Protein AF-A0A1Q7RGV2-F1 (afdb_monomer)

pLDDT: mean 79.58, std 16.55, range [32.16, 95.56]

Secondary structure (DSSP, 8-state):
-------------------PPPP--TTPPPP---TTSPPPSS----S--PPP--TT-S-HHHHHHHHHHHHHHHHHT-TTPPPP-HHHHHHHHHHHHSSS----------

Structure (mmCIF, N/CA/C/O backbone):
data_AF-A0A1Q7RGV2-F1
#
_entry.id   AF-A0A1Q7RGV2-F1
#
loop_
_atom_site.group_PDB
_atom_site.id
_atom_site.type_symbol
_atom_site.label_atom_id
_atom_site.label_alt_id
_atom_site.label_comp_id
_atom_site.label_asym_id
_atom_site.label_entity_id
_atom_site.label_seq_id
_atom_site.pdbx_PDB_ins_code
_atom_site.Cartn_x
_atom_site.Cartn_y
_atom_site.Cartn_z
_atom_site.occupancy
_atom_site.B_iso_or_equiv
_atom_site.auth_seq_id
_atom_site.auth_comp_id
_atom_site.auth_asym_id
_atom_site.auth_atom_id
_atom_site.pdbx_PDB_model_num
ATOM 1 N N . MET A 1 1 ? -45.703 21.203 -21.761 1.00 42.91 1 MET A N 1
ATOM 2 C CA . MET A 1 1 ? -44.512 20.915 -22.588 1.00 42.91 1 MET A CA 1
ATOM 3 C C . MET A 1 1 ? -43.306 20.958 -21.660 1.00 42.91 1 MET A C 1
ATOM 5 O O . MET A 1 1 ? -42.906 22.043 -21.269 1.00 42.91 1 MET A O 1
ATOM 9 N N . ALA A 1 2 ? -42.842 19.806 -21.168 1.00 50.53 2 ALA A N 1
ATOM 10 C CA . ALA A 1 2 ? -41.717 19.733 -20.231 1.00 50.53 2 ALA A CA 1
ATOM 11 C C . ALA A 1 2 ? -40.432 19.410 -21.012 1.00 50.53 2 ALA A C 1
ATOM 13 O O . ALA A 1 2 ? -40.465 18.490 -21.834 1.00 50.53 2 ALA A O 1
ATOM 14 N N . PRO A 1 3 ? -39.322 20.140 -20.810 1.00 53.91 3 PRO A N 1
ATOM 15 C CA . PRO A 1 3 ? -38.075 19.834 -21.491 1.00 53.91 3 PRO A CA 1
ATOM 16 C C . PRO A 1 3 ? -37.456 18.564 -20.895 1.00 53.91 3 PRO A C 1
ATOM 18 O O . PRO A 1 3 ? -37.199 18.474 -19.698 1.00 53.91 3 PRO A O 1
ATOM 21 N N . THR A 1 4 ? -37.216 17.564 -21.740 1.00 55.94 4 THR A N 1
ATOM 22 C CA . THR A 1 4 ? -36.444 16.365 -21.398 1.00 55.94 4 THR A CA 1
ATOM 23 C C . THR A 1 4 ? -34.971 16.727 -21.236 1.00 55.94 4 THR A C 1
ATOM 25 O O . THR A 1 4 ? -34.273 16.978 -22.221 1.00 55.94 4 THR A O 1
ATOM 28 N N . THR A 1 5 ? -34.482 16.742 -19.998 1.00 57.09 5 THR A N 1
ATOM 29 C CA . THR A 1 5 ? -33.064 16.947 -19.684 1.00 57.09 5 THR A CA 1
ATOM 30 C C . THR A 1 5 ? -32.267 15.707 -20.090 1.00 57.09 5 THR A C 1
ATOM 32 O O . THR A 1 5 ? -32.39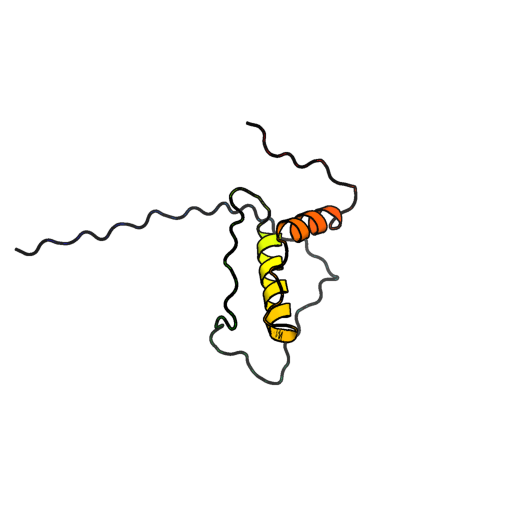0 14.636 -19.499 1.00 57.09 5 THR A O 1
ATOM 35 N N . ARG A 1 6 ? -31.455 15.831 -21.142 1.00 59.34 6 ARG A N 1
ATOM 36 C CA . ARG A 1 6 ? -30.577 14.765 -21.633 1.00 59.34 6 ARG A CA 1
ATOM 37 C C . ARG A 1 6 ? -29.380 14.629 -20.687 1.00 59.34 6 ARG A C 1
ATOM 39 O O . ARG A 1 6 ? -28.514 15.497 -20.666 1.00 59.34 6 ARG A O 1
ATOM 46 N N . SER A 1 7 ? -29.349 13.543 -19.914 1.00 57.09 7 SER A N 1
ATOM 47 C CA . SER A 1 7 ? -28.249 13.231 -18.991 1.00 57.09 7 SER A CA 1
ATOM 48 C C . SER A 1 7 ? -26.907 13.165 -19.742 1.00 57.09 7 SER A C 1
ATOM 50 O O . SER A 1 7 ? -26.851 12.535 -20.809 1.00 57.09 7 SER A O 1
ATOM 52 N N . PRO A 1 8 ? -25.828 13.798 -19.245 1.00 62.09 8 PRO A N 1
ATOM 53 C CA . PRO A 1 8 ? -24.530 13.731 -19.898 1.00 62.09 8 PRO A CA 1
ATOM 54 C C . PRO A 1 8 ? -24.012 12.291 -19.828 1.00 62.09 8 PRO A C 1
ATOM 56 O O . PRO A 1 8 ? -23.889 11.700 -18.757 1.00 62.09 8 PRO A O 1
ATOM 59 N N . ARG A 1 9 ? -23.717 11.703 -20.992 1.00 62.16 9 ARG A N 1
ATOM 60 C CA . ARG A 1 9 ? -22.983 10.437 -21.065 1.00 62.16 9 ARG A CA 1
ATOM 61 C C . ARG A 1 9 ? -21.585 10.691 -20.509 1.00 62.16 9 ARG A C 1
ATOM 63 O O . ARG A 1 9 ? -20.797 11.369 -21.161 1.00 62.16 9 ARG A O 1
ATOM 70 N N . LEU A 1 10 ? -21.299 10.159 -19.323 1.00 66.62 10 LEU A N 1
ATOM 71 C CA . LEU A 1 10 ? -19.946 10.120 -18.774 1.00 66.62 10 LEU A CA 1
ATOM 72 C C . LEU A 1 10 ? -19.029 9.450 -19.806 1.00 66.62 10 LEU A C 1
ATOM 74 O O . LEU A 1 10 ? -19.318 8.352 -20.290 1.00 66.62 10 LEU A O 1
ATOM 78 N N . SER A 1 11 ? -17.964 10.149 -20.191 1.00 67.94 11 SER A N 1
ATOM 79 C CA . SER A 1 11 ? -16.937 9.634 -21.093 1.00 67.94 11 SER A CA 1
ATOM 80 C C . SER A 1 11 ? -16.372 8.332 -20.532 1.00 67.94 11 SER A C 1
ATOM 82 O O . SER A 1 11 ? -16.036 8.267 -19.349 1.00 67.94 11 SER A O 1
ATOM 84 N N . LYS A 1 12 ? -16.270 7.295 -21.370 1.00 70.38 12 LYS A N 1
ATOM 85 C CA . LYS A 1 12 ? -15.663 6.016 -20.983 1.00 70.38 12 LYS A CA 1
ATOM 86 C C . LYS A 1 12 ? -14.220 6.263 -20.535 1.00 70.38 12 LYS A C 1
ATOM 88 O O . LYS A 1 12 ? -13.396 6.690 -21.334 1.00 70.38 12 LYS A O 1
ATOM 93 N N . PHE A 1 13 ? -13.948 6.008 -19.261 1.00 72.56 13 PHE A N 1
ATOM 94 C CA . PHE A 1 13 ? -12.598 5.967 -18.714 1.00 72.56 13 PHE A CA 1
ATOM 95 C C . PHE A 1 13 ? -11.866 4.756 -19.308 1.00 72.56 13 PHE A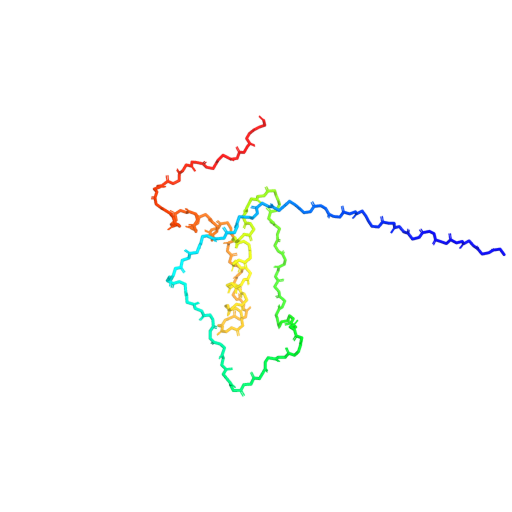 C 1
ATOM 97 O O . PHE A 1 13 ? -12.353 3.633 -19.172 1.00 72.56 13 PHE A O 1
ATOM 104 N N . ASP A 1 14 ? -10.739 4.990 -19.983 1.00 74.19 14 ASP A N 1
ATOM 105 C CA . ASP A 1 14 ? -9.897 3.945 -20.577 1.00 74.19 14 ASP A CA 1
ATOM 106 C C . ASP A 1 14 ? -8.585 3.817 -19.780 1.00 74.19 14 ASP A C 1
ATOM 108 O O . ASP A 1 14 ? -7.630 4.561 -20.022 1.00 74.19 14 ASP A O 1
ATOM 112 N N . PRO A 1 15 ? -8.538 2.960 -18.743 1.00 68.56 15 PRO A N 1
ATOM 113 C CA . PRO A 1 15 ? -7.352 2.824 -17.911 1.00 68.56 15 PRO A CA 1
ATOM 114 C C . PRO A 1 15 ? -6.232 2.102 -18.661 1.00 68.56 15 PRO A C 1
ATOM 116 O O . PRO A 1 15 ? -6.422 1.000 -19.176 1.00 68.56 15 PRO A O 1
ATOM 119 N N . LYS A 1 16 ? -5.019 2.662 -18.620 1.00 69.12 16 LYS A N 1
ATOM 120 C CA . LYS A 1 16 ? -3.804 1.984 -19.087 1.00 69.12 16 LYS A CA 1
ATOM 121 C C . LYS A 1 16 ? -3.516 0.764 -18.199 1.00 69.12 16 LYS A C 1
ATOM 123 O O . LYS A 1 16 ? -3.024 0.901 -17.082 1.00 69.12 16 LYS A O 1
ATOM 128 N N . ARG A 1 17 ? -3.814 -0.440 -18.694 1.00 68.06 17 ARG A N 1
ATOM 129 C CA . ARG A 1 17 ? -3.570 -1.715 -17.996 1.00 68.06 17 ARG A CA 1
ATOM 130 C C . ARG A 1 17 ? -2.178 -2.243 -18.330 1.00 68.06 17 ARG A C 1
ATOM 132 O O . ARG A 1 17 ? -2.032 -3.090 -19.199 1.00 68.06 17 ARG A O 1
ATOM 139 N N . ASN A 1 18 ? -1.161 -1.711 -17.658 1.00 70.00 18 ASN A N 1
ATOM 140 C CA . ASN A 1 18 ? 0.238 -2.107 -17.862 1.00 70.00 18 ASN A CA 1
ATOM 141 C C . ASN A 1 18 ? 0.744 -3.085 -16.784 1.00 70.00 18 ASN A C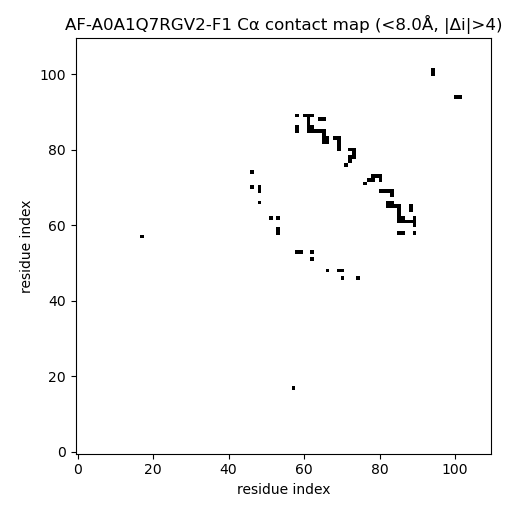 1
ATOM 143 O O . ASN A 1 18 ? 1.887 -2.988 -16.352 1.00 70.00 18 ASN A O 1
ATOM 147 N N . ILE A 1 19 ? -0.133 -3.962 -16.285 1.00 73.56 19 ILE A N 1
ATOM 148 C CA . ILE A 1 19 ? 0.193 -4.913 -15.214 1.00 73.56 19 ILE A CA 1
ATOM 149 C C . ILE A 1 19 ? 0.341 -6.299 -15.833 1.00 73.56 19 ILE A C 1
ATOM 151 O O . ILE A 1 19 ? -0.558 -6.763 -16.536 1.00 73.56 19 ILE A O 1
ATOM 155 N N . VAL A 1 20 ? 1.475 -6.939 -15.561 1.00 79.81 20 VAL A N 1
ATOM 156 C CA . VAL A 1 20 ? 1.768 -8.320 -15.948 1.00 79.81 20 VAL A CA 1
ATOM 157 C C . VAL A 1 20 ? 1.449 -9.223 -14.750 1.00 79.81 20 VAL A C 1
ATOM 159 O O . VAL A 1 20 ? 1.782 -8.838 -13.632 1.00 79.81 20 VAL A O 1
ATOM 162 N N . PRO A 1 21 ? 0.773 -10.371 -14.937 1.00 82.31 21 PRO A N 1
ATOM 163 C CA . PRO A 1 21 ? 0.576 -11.339 -13.861 1.00 82.31 21 PRO A CA 1
ATOM 164 C C . PRO A 1 21 ? 1.907 -11.895 -13.347 1.00 82.31 21 PRO A C 1
ATOM 166 O O . PRO A 1 21 ? 2.796 -12.184 -14.150 1.00 82.31 21 PRO A O 1
ATOM 169 N N . ASP A 1 22 ? 2.007 -12.099 -12.036 1.00 83.25 22 ASP A N 1
ATOM 170 C CA . ASP A 1 22 ? 3.211 -12.656 -11.422 1.00 83.25 22 ASP A CA 1
ATOM 171 C C . ASP A 1 22 ? 3.441 -14.121 -11.856 1.00 83.25 22 ASP A C 1
ATOM 173 O O . ASP A 1 22 ? 2.473 -14.876 -12.043 1.00 83.25 22 ASP A O 1
ATOM 177 N N . PRO A 1 23 ? 4.705 -14.558 -12.021 1.00 86.06 23 PRO A N 1
ATOM 178 C CA . PRO A 1 23 ? 5.035 -15.966 -12.210 1.00 86.06 23 PRO A CA 1
ATOM 179 C C . PRO A 1 23 ? 4.598 -16.806 -11.006 1.00 86.06 23 PRO A C 1
ATOM 181 O O . PRO A 1 23 ? 4.630 -16.352 -9.867 1.00 86.06 23 PRO A O 1
ATOM 184 N N . LEU A 1 24 ? 4.236 -18.068 -11.243 1.00 89.06 24 LEU A N 1
ATOM 185 C CA . LEU A 1 24 ? 3.919 -18.993 -10.155 1.00 89.06 24 LEU A CA 1
ATOM 186 C C . LEU A 1 24 ? 5.181 -19.302 -9.328 1.00 89.06 24 LEU A C 1
ATOM 188 O O . LEU A 1 24 ? 6.088 -19.964 -9.836 1.00 89.06 24 LEU A O 1
ATOM 192 N N . ASP A 1 25 ? 5.209 -18.908 -8.052 1.00 86.62 25 ASP A N 1
ATOM 193 C CA . ASP A 1 25 ? 6.241 -19.311 -7.089 1.00 86.62 25 ASP A CA 1
ATOM 194 C C . ASP A 1 25 ? 5.667 -20.298 -6.058 1.00 86.62 25 ASP A C 1
ATOM 196 O O . ASP A 1 25 ? 4.765 -19.992 -5.282 1.00 86.62 25 ASP A O 1
ATOM 200 N N . LEU A 1 26 ? 6.216 -21.516 -6.009 1.00 90.75 26 LEU A N 1
ATOM 201 C CA . LEU A 1 26 ? 5.795 -22.549 -5.051 1.00 90.75 26 LEU A CA 1
ATOM 202 C C . LEU A 1 26 ? 6.141 -22.204 -3.593 1.00 90.75 26 LEU A C 1
ATOM 204 O O . LEU A 1 26 ? 5.674 -22.878 -2.673 1.00 90.75 26 LEU A O 1
ATOM 208 N N . ARG A 1 27 ? 6.986 -21.194 -3.369 1.00 90.19 27 ARG A N 1
ATOM 209 C CA . ARG A 1 27 ? 7.372 -20.707 -2.039 1.00 90.19 27 ARG A CA 1
ATOM 210 C C . ARG A 1 27 ? 6.383 -19.684 -1.485 1.00 90.19 27 ARG A C 1
ATOM 212 O O . ARG A 1 27 ? 6.497 -19.334 -0.304 1.00 90.19 27 ARG A O 1
ATOM 219 N N . ASP A 1 28 ? 5.432 -19.219 -2.296 1.00 90.06 28 ASP A N 1
ATOM 220 C CA . ASP A 1 28 ? 4.409 -18.283 -1.853 1.00 90.06 28 ASP A CA 1
ATOM 221 C C . ASP A 1 28 ? 3.593 -18.876 -0.709 1.00 90.06 28 ASP A C 1
ATOM 223 O O . ASP A 1 28 ? 3.100 -20.006 -0.748 1.00 90.06 28 ASP A O 1
ATOM 227 N N . ARG A 1 29 ? 3.460 -18.092 0.362 1.00 93.56 29 ARG A N 1
ATOM 228 C CA . ARG A 1 29 ? 2.717 -18.516 1.546 1.00 93.56 29 ARG A CA 1
ATOM 229 C C . ARG A 1 29 ? 1.229 -18.260 1.317 1.00 93.56 29 ARG A C 1
ATOM 231 O O . ARG A 1 29 ? 0.848 -17.096 1.177 1.00 93.56 29 ARG A O 1
ATOM 238 N N . PRO A 1 30 ? 0.366 -19.290 1.356 1.00 93.56 30 PRO A N 1
ATOM 239 C CA . PRO A 1 30 ? -1.067 -19.066 1.271 1.00 93.56 30 PRO A CA 1
ATOM 240 C C . PRO A 1 30 ? -1.547 -18.284 2.498 1.00 93.56 30 PRO A C 1
ATOM 242 O O . PRO A 1 30 ? -1.194 -18.591 3.643 1.00 93.56 30 PRO A O 1
ATOM 245 N N . TYR A 1 31 ? -2.381 -17.271 2.269 1.00 90.75 31 TYR A N 1
ATOM 246 C CA . TYR A 1 31 ? -3.028 -16.547 3.356 1.00 90.75 31 TYR A CA 1
ATOM 247 C C . TYR A 1 31 ? -3.942 -17.495 4.148 1.00 90.75 31 TYR A C 1
ATOM 249 O O . TYR A 1 31 ? -4.874 -18.076 3.595 1.00 90.75 31 TYR A O 1
ATOM 257 N N . THR A 1 32 ? -3.681 -17.640 5.450 1.00 91.25 32 THR A N 1
ATOM 258 C CA . THR A 1 32 ? -4.471 -18.486 6.356 1.00 91.25 32 THR A CA 1
ATOM 259 C C . THR A 1 32 ? -5.286 -17.598 7.301 1.00 91.25 32 THR A C 1
ATOM 261 O O . THR A 1 32 ? -4.720 -17.047 8.250 1.00 91.25 32 THR A O 1
ATOM 264 N N . PRO A 1 33 ? -6.595 -17.403 7.056 1.00 85.94 33 PRO A N 1
ATOM 265 C CA . PRO A 1 33 ? -7.424 -16.562 7.910 1.00 85.94 33 PRO A CA 1
ATOM 266 C C . PRO A 1 33 ? -7.672 -17.211 9.284 1.00 85.94 33 PRO A C 1
ATOM 268 O O . PRO A 1 33 ? -7.732 -18.439 9.392 1.00 85.94 33 PRO A O 1
ATOM 271 N N . PRO A 1 34 ? -7.870 -16.413 10.348 1.00 86.75 34 PRO A N 1
ATOM 272 C CA . PRO A 1 34 ? -8.241 -16.943 11.656 1.00 86.75 34 PRO A CA 1
ATOM 273 C C . PRO A 1 34 ? -9.647 -17.568 11.616 1.00 86.75 34 PRO A C 1
ATOM 275 O O . PRO A 1 34 ? -10.600 -16.942 11.161 1.00 86.75 34 PRO A O 1
ATOM 278 N N . VAL A 1 35 ? -9.798 -18.783 12.156 1.00 85.62 35 VAL A N 1
ATOM 279 C CA . VAL A 1 35 ? -11.051 -19.576 12.091 1.00 85.62 35 VAL A CA 1
ATOM 280 C C . VAL A 1 35 ? -12.149 -19.060 13.044 1.00 85.62 35 VAL A C 1
ATOM 282 O O . VAL A 1 35 ? -13.302 -19.467 12.960 1.00 85.62 35 VAL A O 1
ATOM 285 N N . GLY A 1 36 ? -11.827 -18.146 13.963 1.00 85.50 36 GLY A N 1
ATOM 286 C CA . GLY A 1 36 ? -12.713 -17.799 15.082 1.00 85.50 36 GLY A CA 1
ATOM 287 C C . GLY A 1 36 ? -13.912 -16.897 14.760 1.00 85.50 36 GLY A C 1
ATOM 288 O O . GLY A 1 36 ? -14.883 -16.899 15.515 1.00 85.50 36 GLY A O 1
ATOM 289 N N . ARG A 1 37 ? -13.871 -16.092 13.690 1.00 83.00 37 ARG A N 1
ATOM 290 C CA . ARG A 1 37 ? -14.964 -15.165 13.350 1.00 83.00 37 ARG A CA 1
ATOM 291 C C . ARG A 1 37 ? -15.027 -14.931 11.838 1.00 83.00 37 ARG A C 1
ATOM 293 O O . ARG A 1 37 ? -13.996 -14.583 11.263 1.00 83.00 37 ARG A O 1
ATOM 300 N N . PRO A 1 38 ? -16.208 -15.050 11.202 1.00 82.50 38 PRO A N 1
ATOM 301 C CA . PRO A 1 38 ? -16.349 -14.694 9.797 1.00 82.50 38 PRO A CA 1
ATOM 302 C C . PRO A 1 38 ? -16.088 -13.190 9.593 1.00 82.50 38 PRO A C 1
ATOM 304 O O . PRO A 1 38 ? -16.442 -12.382 10.461 1.00 82.50 38 PRO A O 1
ATOM 307 N N . PRO A 1 39 ? -15.471 -12.785 8.469 1.00 80.88 39 PRO A N 1
ATOM 308 C CA . PRO A 1 39 ? -15.301 -11.374 8.154 1.00 80.88 39 PRO A CA 1
ATOM 309 C C . PRO A 1 39 ? -16.662 -10.683 7.986 1.00 80.88 39 PRO A C 1
ATOM 311 O O . PRO A 1 39 ? -17.673 -11.317 7.683 1.00 80.88 39 PRO A O 1
ATOM 314 N N . SER A 1 40 ? -16.678 -9.363 8.179 1.00 83.62 40 SER A N 1
ATOM 315 C CA . SER A 1 40 ? -17.849 -8.530 7.879 1.00 83.62 40 SER A CA 1
ATOM 316 C C . SER A 1 40 ? -18.307 -8.748 6.427 1.00 83.62 40 SER A C 1
ATOM 318 O O . SER A 1 40 ? -17.450 -8.855 5.547 1.00 83.62 40 SER A O 1
ATOM 320 N N . PRO A 1 41 ? -19.625 -8.751 6.145 1.00 85.25 41 PRO A N 1
ATOM 321 C CA . PRO A 1 41 ? -20.148 -8.912 4.785 1.00 85.25 41 PRO A CA 1
ATOM 322 C C . PRO A 1 41 ? -19.744 -7.768 3.845 1.00 85.25 41 PRO A C 1
ATOM 324 O O . PRO A 1 41 ? -19.780 -7.928 2.629 1.00 85.25 41 PRO A O 1
ATOM 327 N N . ALA A 1 42 ? -19.353 -6.618 4.399 1.00 87.38 42 ALA A N 1
ATOM 328 C CA . ALA A 1 42 ? -18.832 -5.488 3.647 1.00 87.38 42 ALA A CA 1
ATOM 329 C C . ALA A 1 42 ? -17.462 -5.065 4.183 1.00 87.38 42 ALA A C 1
ATOM 331 O O . ALA A 1 42 ? -17.249 -4.967 5.399 1.00 87.38 42 ALA A O 1
ATOM 332 N N . MET A 1 43 ? -16.548 -4.770 3.259 1.00 81.25 43 MET A N 1
ATOM 333 C CA . MET A 1 43 ? -15.267 -4.151 3.569 1.00 81.25 43 MET A CA 1
ATOM 334 C C . MET A 1 43 ? -15.461 -2.636 3.638 1.00 81.25 43 MET A C 1
ATOM 336 O O . MET A 1 43 ? -15.676 -1.982 2.621 1.00 81.25 43 MET A O 1
ATOM 340 N N . ALA A 1 44 ? -15.411 -2.082 4.846 1.00 81.56 44 ALA A N 1
ATOM 341 C CA . ALA A 1 44 ? -15.444 -0.640 5.057 1.00 81.56 44 ALA A CA 1
ATOM 342 C C . ALA A 1 44 ? -14.019 -0.084 5.158 1.00 81.56 44 ALA A C 1
ATOM 344 O O . ALA A 1 44 ? -13.133 -0.728 5.728 1.00 81.56 44 ALA A O 1
ATOM 345 N N . GLN A 1 45 ? -13.807 1.128 4.642 1.00 78.62 45 GLN A N 1
ATOM 346 C CA . GLN A 1 45 ? -12.584 1.879 4.916 1.00 78.62 45 GLN A CA 1
ATOM 347 C C . GLN A 1 45 ? -12.526 2.188 6.414 1.00 78.62 45 GLN A C 1
ATOM 349 O O . GLN A 1 45 ? -13.419 2.826 6.961 1.00 78.62 45 GLN A O 1
ATOM 354 N N . GLN A 1 46 ? -11.488 1.691 7.083 1.00 84.38 46 GLN A N 1
ATOM 355 C CA . GLN A 1 46 ? -11.337 1.847 8.533 1.00 84.38 46 GLN A CA 1
ATOM 356 C C . GLN A 1 46 ? -10.6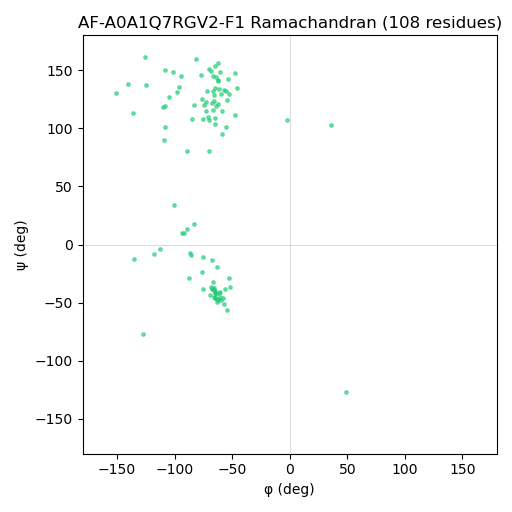15 3.140 8.908 1.00 84.38 46 GLN A C 1
ATOM 358 O O . GLN A 1 46 ? -10.831 3.669 9.992 1.00 84.38 46 GLN A O 1
ATOM 363 N N . ILE A 1 47 ? -9.734 3.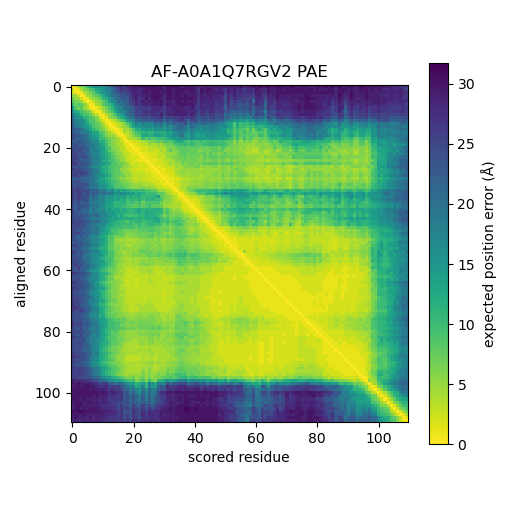618 8.027 1.00 89.56 47 ILE A N 1
ATOM 364 C CA . ILE A 1 47 ? -8.904 4.804 8.229 1.00 89.56 47 ILE A CA 1
ATOM 365 C C . ILE A 1 47 ? -8.846 5.557 6.904 1.00 89.56 47 ILE A C 1
ATOM 367 O O . ILE A 1 47 ? -8.673 4.942 5.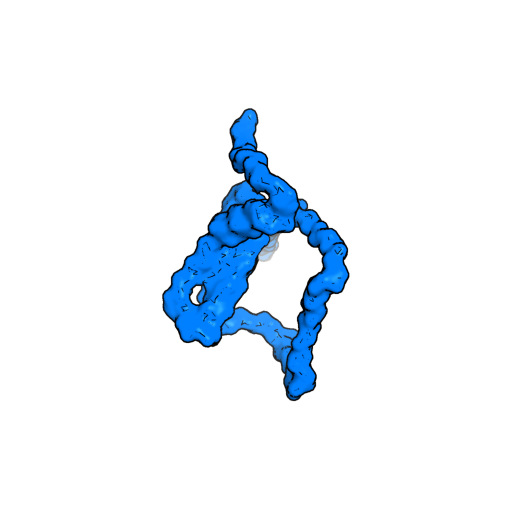849 1.00 89.56 47 ILE A O 1
ATOM 371 N N . THR A 1 48 ? -8.956 6.881 6.964 1.00 89.12 48 THR A N 1
ATOM 372 C CA . THR A 1 48 ? -8.752 7.749 5.805 1.00 89.12 48 THR A CA 1
ATOM 373 C C . THR A 1 48 ? -7.264 7.837 5.489 1.00 89.12 48 THR A C 1
ATOM 375 O O . THR A 1 48 ? -6.459 8.284 6.308 1.00 89.12 48 THR A O 1
ATOM 378 N N . LEU A 1 49 ? -6.895 7.412 4.286 1.00 89.06 49 LEU A N 1
ATOM 379 C CA . LEU A 1 49 ? -5.539 7.522 3.760 1.00 89.06 49 LEU A CA 1
ATOM 380 C C . LEU A 1 49 ? -5.503 8.585 2.662 1.00 89.06 49 LEU A C 1
ATOM 382 O O . LEU A 1 49 ? -6.507 8.773 1.971 1.00 89.06 49 LEU A O 1
ATOM 386 N N . PRO A 1 50 ? -4.365 9.274 2.477 1.00 87.75 50 PRO A N 1
ATOM 387 C CA . PRO A 1 50 ? -4.206 10.170 1.343 1.00 87.75 50 PRO A CA 1
ATOM 388 C C . PRO A 1 50 ? -4.315 9.378 0.035 1.00 87.75 50 PRO A C 1
ATOM 390 O O . PRO A 1 50 ? -3.697 8.323 -0.117 1.00 87.75 50 PRO A O 1
ATOM 393 N N . ILE A 1 51 ? -5.096 9.904 -0.907 1.00 89.81 51 ILE A N 1
ATOM 394 C CA . ILE A 1 51 ? -5.105 9.417 -2.286 1.00 89.81 51 ILE A CA 1
ATOM 395 C C . ILE A 1 51 ? -3.845 9.961 -2.955 1.00 89.81 51 ILE A C 1
ATOM 397 O O . ILE A 1 51 ? -3.591 11.163 -2.920 1.00 89.81 51 ILE A O 1
ATOM 401 N N . LEU A 1 52 ? -3.047 9.062 -3.519 1.00 89.44 52 LEU A N 1
ATOM 402 C CA . LEU A 1 52 ? -1.779 9.382 -4.161 1.00 89.44 52 LEU A CA 1
ATOM 403 C C . LEU A 1 52 ? -1.950 9.394 -5.687 1.00 89.44 52 LEU A C 1
ATOM 405 O O . LEU A 1 52 ? -2.742 8.615 -6.217 1.00 89.44 52 LEU A O 1
ATOM 409 N N . ASP A 1 53 ? -1.186 10.243 -6.377 1.00 89.81 53 ASP A N 1
ATOM 410 C CA . ASP A 1 53 ? -1.180 10.338 -7.841 1.00 89.81 53 ASP A CA 1
ATOM 411 C C . ASP A 1 53 ? 0.143 9.801 -8.407 1.00 89.81 53 ASP A C 1
ATOM 413 O O . ASP A 1 53 ? 1.220 10.304 -8.090 1.00 89.81 53 ASP A O 1
ATOM 417 N N . GLN A 1 54 ? 0.057 8.743 -9.215 1.00 85.88 54 GLN A N 1
ATOM 418 C CA . GLN A 1 54 ? 1.205 8.139 -9.902 1.00 85.88 54 GLN A CA 1
ATOM 419 C C . GLN A 1 54 ? 1.525 8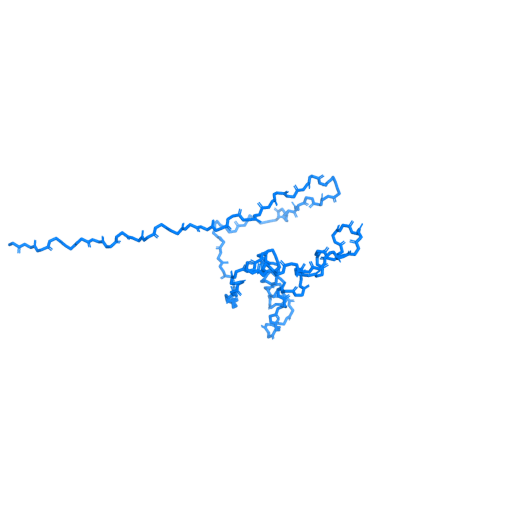.809 -11.244 1.00 85.88 54 GLN A C 1
ATOM 421 O O . GLN A 1 54 ? 2.515 8.451 -11.892 1.00 85.88 54 GLN A O 1
ATOM 426 N N . GLU A 1 55 ? 0.663 9.724 -11.687 1.00 88.31 55 GLU A N 1
ATOM 427 C CA . GLU A 1 55 ? 0.720 10.398 -12.974 1.00 88.31 55 GLU A CA 1
ATOM 428 C C . GLU A 1 55 ? 0.920 9.400 -14.134 1.00 88.31 55 GLU A C 1
ATOM 430 O O . GLU A 1 55 ? 0.177 8.430 -14.292 1.00 88.31 55 GLU A O 1
ATOM 435 N N . ARG A 1 56 ? 1.940 9.622 -14.973 1.00 84.75 56 ARG A N 1
ATOM 436 C CA . ARG A 1 56 ? 2.253 8.800 -16.152 1.00 84.75 56 ARG A CA 1
ATOM 437 C C . ARG A 1 56 ? 3.273 7.692 -15.877 1.00 84.75 56 ARG A C 1
ATOM 439 O O . ARG A 1 56 ? 3.763 7.071 -16.821 1.00 84.75 56 ARG A O 1
ATOM 446 N N . THR A 1 57 ? 3.612 7.443 -14.615 1.00 85.38 57 THR A N 1
ATOM 447 C CA . THR A 1 57 ? 4.619 6.442 -14.243 1.00 85.38 57 THR A CA 1
ATOM 448 C C . THR A 1 57 ? 4.039 5.023 -14.234 1.00 85.38 57 THR A C 1
ATOM 450 O O . THR A 1 57 ? 2.828 4.821 -14.130 1.00 85.38 57 THR A O 1
ATOM 453 N N . ASN A 1 58 ? 4.912 4.015 -14.319 1.00 83.38 58 ASN A N 1
ATOM 454 C CA . ASN A 1 58 ? 4.531 2.599 -14.211 1.00 83.38 58 ASN A CA 1
ATOM 455 C C . ASN A 1 58 ? 4.560 2.083 -12.755 1.00 83.38 58 ASN A C 1
ATOM 457 O O . ASN A 1 58 ? 4.497 0.881 -12.525 1.00 83.38 58 ASN A O 1
ATOM 461 N N . ALA A 1 59 ? 4.636 2.973 -11.760 1.00 87.44 59 ALA A N 1
ATOM 462 C CA . ALA A 1 59 ? 4.895 2.622 -10.362 1.00 87.44 59 ALA A CA 1
ATOM 463 C C . ALA A 1 59 ? 3.651 2.179 -9.563 1.00 87.44 59 ALA A C 1
ATOM 465 O O . ALA A 1 59 ? 3.685 2.181 -8.334 1.00 87.44 59 ALA A O 1
ATOM 466 N N . CYS A 1 60 ? 2.551 1.798 -10.224 1.00 88.31 60 CYS A N 1
ATOM 467 C CA . CYS A 1 60 ? 1.265 1.500 -9.574 1.00 88.31 60 CYS A CA 1
ATOM 468 C C . CYS A 1 60 ? 1.365 0.491 -8.413 1.00 88.31 60 CYS A C 1
ATOM 470 O O . CYS A 1 60 ? 0.710 0.665 -7.385 1.00 88.31 60 CYS A O 1
ATOM 472 N N . THR A 1 61 ? 2.239 -0.512 -8.530 1.00 88.56 61 THR A N 1
ATOM 473 C CA . THR A 1 61 ? 2.517 -1.503 -7.481 1.00 88.56 61 THR A CA 1
ATOM 474 C C . THR A 1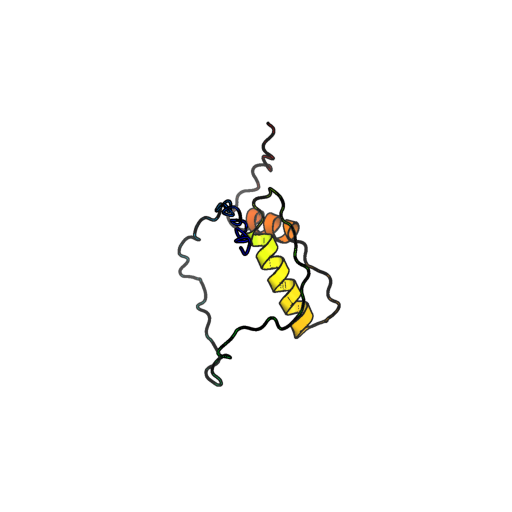 61 ? 3.156 -0.870 -6.243 1.00 88.56 61 THR A C 1
ATOM 476 O O . THR A 1 61 ? 2.736 -1.152 -5.122 1.00 88.56 61 THR A O 1
ATOM 479 N N . GLY A 1 62 ? 4.102 0.057 -6.421 1.00 92.25 62 GLY A N 1
ATOM 480 C CA . GLY A 1 62 ? 4.705 0.814 -5.321 1.00 92.25 62 GLY A CA 1
ATOM 481 C C . GLY A 1 62 ? 3.714 1.743 -4.623 1.00 92.25 62 GLY A C 1
ATOM 482 O O . GLY A 1 62 ? 3.735 1.847 -3.399 1.00 92.25 62 GLY A O 1
ATOM 483 N N . PHE A 1 63 ? 2.801 2.367 -5.373 1.00 94.19 63 PHE A N 1
ATOM 484 C CA . PHE A 1 63 ? 1.716 3.186 -4.814 1.00 94.19 63 PHE A CA 1
ATOM 485 C C . PHE A 1 63 ? 0.731 2.347 -3.997 1.00 94.19 63 PHE A C 1
ATOM 487 O O . PHE A 1 63 ? 0.418 2.713 -2.864 1.00 94.19 63 PHE A O 1
ATOM 494 N N . ALA A 1 64 ? 0.311 1.190 -4.515 1.00 92.44 64 ALA A N 1
ATOM 495 C CA . ALA A 1 64 ? -0.549 0.267 -3.782 1.00 92.44 64 ALA A CA 1
ATOM 496 C C . ALA A 1 64 ? 0.110 -0.218 -2.477 1.00 92.44 64 ALA A C 1
ATOM 498 O O . ALA A 1 64 ? -0.500 -0.146 -1.407 1.00 92.44 64 ALA A O 1
ATOM 499 N N . LEU A 1 65 ? 1.376 -0.651 -2.537 1.00 94.19 65 LEU A N 1
ATOM 500 C CA . LEU A 1 65 ? 2.118 -1.109 -1.359 1.00 94.19 65 LEU A CA 1
ATOM 501 C C . LEU A 1 65 ? 2.362 0.015 -0.347 1.00 94.19 65 LEU A C 1
ATOM 503 O O . LEU A 1 65 ? 2.209 -0.213 0.852 1.00 94.19 65 LEU A O 1
ATOM 507 N N . ALA A 1 66 ? 2.673 1.233 -0.799 1.00 95.56 66 ALA A N 1
ATOM 508 C CA . ALA A 1 66 ? 2.829 2.388 0.084 1.00 95.56 66 ALA A CA 1
ATOM 509 C C . ALA A 1 66 ? 1.555 2.646 0.895 1.00 95.56 66 ALA A C 1
ATOM 511 O O . ALA A 1 66 ? 1.626 2.798 2.116 1.00 95.56 66 ALA A O 1
ATOM 512 N N . SER A 1 67 ? 0.385 2.614 0.246 1.00 95.06 67 SER A N 1
ATOM 513 C CA . SER A 1 67 ? -0.902 2.762 0.929 1.00 95.06 67 SER A CA 1
ATOM 514 C C . SER A 1 67 ? -1.145 1.657 1.961 1.00 95.06 67 SER A C 1
ATOM 516 O O . SER A 1 67 ? -1.589 1.957 3.069 1.00 95.06 67 SER A O 1
ATOM 518 N N . VAL A 1 68 ? -0.815 0.398 1.647 1.00 94.62 68 VAL A N 1
ATOM 519 C CA . VAL A 1 68 ? -0.955 -0.730 2.589 1.00 94.62 68 VAL A CA 1
ATOM 520 C C . VAL A 1 68 ? -0.028 -0.570 3.794 1.00 94.62 68 VAL A C 1
ATOM 522 O O . VAL A 1 68 ? -0.469 -0.731 4.931 1.00 94.62 68 VAL A O 1
ATOM 525 N N . VAL A 1 69 ? 1.242 -0.219 3.585 1.00 95.25 69 VAL A N 1
ATOM 526 C CA . VAL A 1 69 ? 2.191 -0.037 4.692 1.00 95.25 69 VAL A CA 1
ATOM 527 C C . VAL A 1 69 ? 1.762 1.133 5.576 1.00 95.25 69 VAL A C 1
ATOM 529 O O . VAL A 1 69 ? 1.702 0.979 6.794 1.00 95.25 69 VAL A O 1
ATOM 532 N N . THR A 1 70 ? 1.388 2.275 4.991 1.00 95.19 70 THR A N 1
ATOM 533 C CA . THR A 1 70 ? 0.872 3.419 5.758 1.00 95.19 70 THR A CA 1
ATOM 534 C C . THR A 1 70 ? -0.395 3.056 6.532 1.00 95.19 70 THR A C 1
ATOM 536 O O . THR A 1 70 ? -0.510 3.422 7.700 1.00 95.19 70 THR A O 1
ATOM 539 N N . PHE A 1 71 ? -1.314 2.287 5.941 1.00 95.06 71 PHE A N 1
ATOM 540 C CA . PHE A 1 71 ? -2.488 1.774 6.648 1.00 95.06 71 PHE A CA 1
ATOM 541 C C . PHE A 1 71 ? -2.107 0.947 7.877 1.00 95.06 71 PHE A C 1
ATOM 543 O O . PHE A 1 71 ? -2.611 1.199 8.970 1.00 95.06 71 PHE A O 1
ATOM 550 N N . LEU A 1 72 ? -1.208 -0.026 7.713 1.00 94.81 72 LEU A N 1
ATOM 551 C CA . LEU A 1 72 ? -0.797 -0.916 8.797 1.00 94.81 72 LEU A CA 1
ATOM 552 C C . LEU A 1 72 ? -0.072 -0.157 9.913 1.00 94.81 72 LEU A C 1
ATOM 554 O O . LEU A 1 72 ? -0.344 -0.408 11.087 1.00 94.81 72 LEU A O 1
ATOM 558 N N . LEU A 1 73 ? 0.804 0.789 9.560 1.00 95.44 73 LEU A N 1
ATOM 559 C CA . LEU A 1 73 ? 1.506 1.634 10.527 1.00 95.44 73 LEU A CA 1
ATOM 560 C C . LEU A 1 73 ? 0.526 2.490 11.336 1.00 95.44 73 LEU A C 1
ATOM 562 O O . LEU A 1 73 ? 0.579 2.467 12.564 1.00 95.44 73 LEU A O 1
ATOM 566 N N . ARG A 1 74 ? -0.422 3.160 10.673 1.00 95.25 74 ARG A N 1
ATOM 567 C CA . ARG A 1 74 ? -1.417 4.003 11.353 1.00 95.25 74 ARG A CA 1
ATOM 568 C C . ARG A 1 74 ? -2.408 3.213 12.190 1.00 95.25 74 ARG A C 1
ATOM 570 O O . ARG A 1 74 ? -2.809 3.659 13.258 1.00 95.25 74 ARG A O 1
ATOM 577 N N . ARG A 1 75 ? -2.800 2.027 11.721 1.00 94.38 75 ARG A N 1
ATOM 578 C CA . ARG A 1 75 ? -3.778 1.184 12.414 1.00 94.38 75 ARG A CA 1
ATOM 579 C C . ARG A 1 75 ? -3.207 0.486 13.642 1.00 94.38 75 ARG A C 1
ATOM 581 O O . ARG A 1 75 ? -3.932 0.295 14.613 1.00 94.38 75 ARG A O 1
ATOM 588 N N . HIS A 1 76 ? -1.960 0.028 13.564 1.00 94.88 76 HIS A N 1
ATOM 589 C CA . HIS A 1 76 ? -1.404 -0.900 14.550 1.00 94.88 76 HIS A CA 1
ATOM 590 C C . HIS A 1 76 ? -0.210 -0.349 15.331 1.00 94.88 76 HIS A C 1
ATOM 592 O O . HIS A 1 76 ? 0.233 -1.016 16.264 1.00 94.88 76 HIS A O 1
ATOM 598 N N . ARG A 1 77 ? 0.334 0.817 14.962 1.00 94.00 77 ARG A N 1
ATOM 599 C CA . ARG A 1 77 ? 1.485 1.419 15.646 1.00 94.00 77 ARG A CA 1
ATOM 600 C C . ARG A 1 77 ? 1.226 2.858 16.069 1.00 94.00 77 ARG A C 1
ATOM 602 O O . ARG A 1 77 ? 0.991 3.092 17.246 1.00 94.00 77 ARG A O 1
ATOM 609 N N . ASP A 1 78 ? 1.284 3.787 15.123 1.00 95.00 78 ASP A N 1
ATOM 610 C CA . ASP A 1 78 ? 1.200 5.224 15.379 1.00 95.00 78 ASP A CA 1
ATOM 611 C C . ASP A 1 78 ? 0.272 5.883 14.346 1.00 95.00 78 ASP A C 1
ATOM 613 O O . ASP A 1 78 ? 0.630 5.91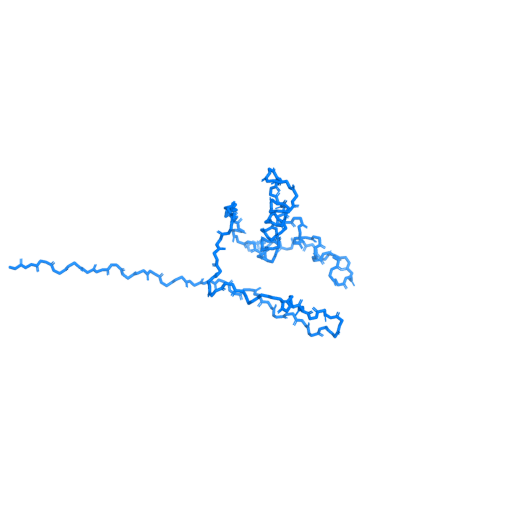0 13.160 1.00 95.00 78 ASP A O 1
ATOM 617 N N . PRO A 1 79 ? -0.900 6.407 14.761 1.00 93.50 79 PRO A N 1
ATOM 618 C CA . PRO A 1 79 ? -1.844 7.106 13.887 1.00 93.50 79 PRO A CA 1
ATOM 619 C C . PRO A 1 79 ? -1.224 8.245 13.069 1.00 93.50 79 PRO A C 1
ATOM 621 O O . PRO A 1 79 ? -1.671 8.486 11.945 1.00 93.50 79 PRO A O 1
ATOM 624 N N . ASP A 1 80 ? -0.169 8.879 13.586 1.00 93.38 80 ASP A N 1
ATOM 625 C CA . ASP A 1 80 ? 0.512 10.014 12.958 1.00 93.38 80 ASP A CA 1
ATOM 626 C C . ASP A 1 80 ? 1.693 9.589 12.071 1.00 93.38 80 ASP A C 1
ATOM 628 O O . ASP A 1 80 ? 2.440 10.427 11.558 1.00 93.38 80 ASP A O 1
ATOM 632 N N . SER A 1 81 ? 1.833 8.281 11.810 1.00 94.38 81 SER A N 1
ATOM 633 C CA . SER A 1 81 ? 2.867 7.758 10.915 1.00 94.38 81 SER A CA 1
ATOM 634 C C . SER A 1 81 ? 2.834 8.473 9.553 1.00 94.38 81 SER A C 1
ATOM 636 O O . SER A 1 81 ? 1.769 8.542 8.903 1.00 94.38 81 SER A O 1
ATOM 638 N N . PRO A 1 82 ? 3.990 8.965 9.069 1.00 92.50 82 PRO A N 1
ATOM 639 C CA . PRO A 1 82 ? 4.065 9.627 7.778 1.00 92.50 82 PRO A CA 1
ATOM 640 C C . PRO A 1 82 ? 3.734 8.648 6.638 1.00 92.50 82 PRO A C 1
ATOM 642 O O . PRO A 1 82 ? 3.897 7.430 6.778 1.00 92.50 82 PRO A O 1
ATOM 645 N N . PRO A 1 83 ? 3.241 9.155 5.494 1.00 91.94 83 PRO A N 1
ATOM 646 C CA . PRO A 1 83 ? 3.022 8.325 4.318 1.00 91.94 83 PRO A CA 1
ATOM 647 C C . PRO A 1 83 ? 4.347 7.734 3.819 1.00 91.94 83 PRO A C 1
ATOM 649 O O . PRO A 1 83 ? 5.381 8.402 3.817 1.00 91.94 83 PRO A O 1
ATOM 652 N N . MET A 1 84 ? 4.313 6.476 3.381 1.00 93.75 84 MET A N 1
ATOM 653 C CA . MET A 1 84 ? 5.485 5.811 2.812 1.00 93.75 84 MET A CA 1
ATOM 654 C C . MET A 1 84 ? 5.727 6.286 1.381 1.00 93.75 84 MET A C 1
ATOM 656 O O . MET A 1 84 ? 4.775 6.543 0.649 1.00 93.75 84 MET A O 1
ATOM 660 N N . SER A 1 85 ? 6.995 6.367 0.971 1.00 94.19 85 SER A N 1
ATOM 661 C CA . SER A 1 85 ? 7.364 6.775 -0.389 1.00 94.19 85 SER A CA 1
ATOM 662 C C . SER A 1 85 ? 7.045 5.670 -1.412 1.00 94.19 85 SER A C 1
ATOM 664 O O . SER A 1 85 ? 7.685 4.613 -1.373 1.00 94.19 85 SER A O 1
ATOM 666 N N . PRO A 1 86 ? 6.111 5.899 -2.359 1.00 94.56 86 PRO A N 1
ATOM 667 C CA . PRO A 1 86 ? 5.762 4.917 -3.389 1.00 94.56 86 PRO A CA 1
ATOM 668 C C . PRO A 1 86 ? 6.910 4.611 -4.341 1.00 94.56 86 PRO A C 1
ATOM 670 O O . PRO A 1 86 ? 7.159 3.454 -4.675 1.00 94.56 86 PRO A O 1
ATOM 673 N N . PHE A 1 87 ? 7.630 5.656 -4.756 1.00 92.38 87 PHE A N 1
ATOM 674 C CA . PHE A 1 87 ? 8.756 5.531 -5.673 1.00 92.38 87 PHE A CA 1
ATOM 675 C C . PHE A 1 87 ? 9.913 4.777 -5.032 1.00 92.38 87 PHE A C 1
ATOM 677 O O . PHE A 1 87 ? 10.522 3.945 -5.690 1.00 92.38 87 PHE A O 1
ATOM 684 N N . MET A 1 88 ? 10.173 4.994 -3.740 1.00 93.94 88 MET A N 1
ATOM 685 C CA . MET A 1 88 ? 11.191 4.223 -3.029 1.00 93.94 88 MET A CA 1
ATOM 686 C C . MET A 1 88 ? 10.835 2.733 -3.002 1.00 93.94 88 MET A C 1
ATOM 688 O O . MET A 1 88 ? 11.680 1.917 -3.358 1.00 93.94 88 MET A O 1
ATOM 692 N N . LEU A 1 89 ? 9.589 2.376 -2.661 1.00 92.94 89 LEU A N 1
ATOM 693 C CA . LEU A 1 89 ? 9.148 0.976 -2.668 1.00 92.94 89 LEU A CA 1
ATOM 694 C C . LEU A 1 89 ? 9.244 0.353 -4.062 1.00 92.94 89 LEU A C 1
ATOM 696 O O . LEU A 1 89 ? 9.773 -0.745 -4.197 1.00 92.94 89 LEU A O 1
ATOM 700 N N . TYR A 1 90 ? 8.787 1.062 -5.095 1.00 91.06 90 TYR A N 1
ATOM 701 C CA . TYR A 1 90 ? 8.848 0.586 -6.477 1.00 91.06 90 TYR A CA 1
ATOM 702 C C . TYR A 1 90 ? 10.290 0.385 -6.965 1.00 91.06 90 TYR A C 1
ATOM 704 O O . TYR A 1 90 ? 10.626 -0.678 -7.487 1.00 91.06 90 TYR A O 1
ATOM 712 N N . SER A 1 91 ? 11.157 1.384 -6.773 1.00 89.56 91 SER A N 1
ATOM 713 C CA . SER A 1 91 ? 12.551 1.330 -7.220 1.00 89.56 91 SER A CA 1
ATOM 714 C C . SER A 1 91 ? 13.348 0.267 -6.471 1.00 89.56 91 SER A C 1
ATOM 716 O O . SER A 1 91 ? 14.154 -0.438 -7.077 1.00 89.56 91 SER A O 1
ATOM 718 N N . MET A 1 92 ? 13.115 0.119 -5.164 1.00 89.56 92 MET A N 1
ATOM 719 C CA . MET A 1 92 ? 13.771 -0.914 -4.366 1.00 89.56 92 MET A CA 1
ATOM 720 C C . MET A 1 92 ? 13.268 -2.304 -4.738 1.00 89.56 92 MET A C 1
ATOM 722 O O . MET A 1 92 ? 14.096 -3.184 -4.933 1.00 89.56 92 MET A O 1
ATOM 726 N N . ALA A 1 93 ? 11.958 -2.500 -4.915 1.00 87.31 93 ALA A N 1
ATOM 727 C CA . ALA A 1 93 ? 11.420 -3.778 -5.374 1.00 87.31 93 ALA A CA 1
ATOM 728 C C . ALA A 1 93 ? 12.096 -4.200 -6.684 1.00 87.31 93 ALA A C 1
ATOM 730 O O . ALA A 1 93 ? 12.800 -5.198 -6.690 1.00 87.31 93 ALA A O 1
ATOM 731 N N . ARG A 1 94 ? 12.055 -3.365 -7.733 1.00 82.44 94 ARG A N 1
ATOM 732 C CA . ARG A 1 94 ? 12.706 -3.666 -9.025 1.00 82.44 94 ARG A CA 1
ATOM 733 C C . ARG A 1 94 ? 14.199 -3.964 -8.917 1.00 82.44 94 ARG A C 1
ATOM 735 O O . ARG A 1 94 ? 14.710 -4.807 -9.644 1.00 82.44 94 ARG A O 1
ATOM 742 N N . ARG A 1 95 ? 14.917 -3.253 -8.042 1.00 82.44 95 ARG A N 1
ATOM 743 C CA . ARG A 1 95 ? 16.363 -3.445 -7.865 1.00 82.44 95 ARG A CA 1
ATOM 744 C C . ARG A 1 95 ? 16.702 -4.815 -7.275 1.00 82.44 95 ARG A C 1
ATOM 746 O O . ARG A 1 95 ? 17.776 -5.334 -7.572 1.00 82.44 95 ARG A O 1
ATOM 753 N N . TYR A 1 96 ? 15.833 -5.350 -6.422 1.00 79.69 96 TYR A N 1
ATOM 754 C CA . TYR A 1 96 ? 16.087 -6.571 -5.657 1.00 79.69 96 TYR A CA 1
ATOM 755 C C . TYR A 1 96 ? 15.209 -7.760 -6.066 1.00 79.69 96 TYR A C 1
ATOM 757 O O . TYR A 1 96 ? 15.435 -8.846 -5.541 1.00 79.69 96 TYR A O 1
ATOM 765 N N . ASP A 1 97 ? 14.262 -7.577 -6.992 1.00 73.62 97 ASP A N 1
ATOM 766 C CA . ASP A 1 97 ? 13.345 -8.632 -7.442 1.00 73.62 97 ASP A CA 1
ATOM 767 C C . ASP A 1 97 ? 14.073 -9.736 -8.225 1.00 73.62 97 ASP A C 1
ATOM 769 O O . ASP A 1 97 ? 13.780 -10.911 -8.034 1.00 73.62 97 ASP A O 1
ATOM 773 N N . GLU A 1 98 ? 15.066 -9.389 -9.064 1.00 61.06 98 GLU A N 1
ATOM 774 C CA . GLU A 1 98 ? 15.603 -10.362 -10.038 1.00 61.06 98 GLU A CA 1
ATOM 775 C C . GLU A 1 98 ? 17.136 -10.480 -10.199 1.00 61.06 98 GLU A C 1
ATOM 777 O O . GLU A 1 98 ? 17.555 -11.456 -10.801 1.00 61.06 98 GLU A O 1
ATOM 782 N N . PHE A 1 99 ? 17.996 -9.586 -9.679 1.00 47.25 99 PHE A N 1
ATOM 783 C CA . PHE A 1 99 ? 19.476 -9.562 -9.903 1.00 47.25 99 PHE A CA 1
ATOM 784 C C . PHE A 1 99 ? 19.954 -9.987 -11.333 1.00 47.25 99 PHE A C 1
ATOM 786 O O . PHE A 1 99 ? 20.142 -11.174 -11.598 1.00 47.25 99 PHE A O 1
ATOM 793 N N . PRO A 1 100 ? 20.332 -9.058 -12.237 1.00 46.69 100 PRO A N 1
ATOM 794 C CA . PRO A 1 100 ? 21.470 -8.157 -12.045 1.00 46.69 100 PRO A CA 1
ATOM 795 C C . PRO A 1 100 ? 21.081 -6.680 -12.215 1.00 46.69 100 PRO A C 1
ATOM 797 O O . PRO A 1 100 ? 20.035 -6.344 -12.755 1.00 46.69 100 PRO A O 1
ATOM 800 N N . GLY A 1 101 ? 21.931 -5.796 -11.689 1.00 44.41 101 GLY A N 1
ATOM 801 C CA . GLY A 1 101 ? 21.675 -4.368 -11.502 1.00 44.41 101 GLY A CA 1
ATOM 802 C C . GLY A 1 101 ? 21.045 -3.634 -12.691 1.00 44.41 101 GLY A C 1
ATOM 803 O O . GLY A 1 101 ? 21.484 -3.768 -13.826 1.00 44.41 101 GLY A O 1
ATOM 804 N N . ALA A 1 102 ? 20.035 -2.834 -12.347 1.00 46.81 102 ALA A N 1
ATOM 805 C CA . ALA A 1 102 ? 19.399 -1.754 -13.096 1.00 46.81 102 ALA A CA 1
ATOM 806 C C . ALA A 1 102 ? 19.998 -1.433 -14.481 1.00 46.81 102 ALA A C 1
ATOM 808 O O . ALA A 1 102 ? 21.015 -0.749 -14.584 1.00 46.81 102 ALA A O 1
ATOM 809 N N . SER A 1 103 ? 19.290 -1.810 -15.549 1.00 48.16 103 SER A N 1
ATOM 810 C CA . SER A 1 103 ? 19.278 -0.975 -16.750 1.00 48.16 103 SER A CA 1
ATOM 811 C C . SER A 1 103 ? 18.588 0.342 -16.393 1.00 48.16 103 SER A C 1
ATOM 813 O O . SER A 1 103 ? 17.503 0.319 -15.801 1.00 48.16 103 SER A O 1
ATOM 815 N N . GLU A 1 104 ? 19.249 1.452 -16.718 1.00 52.72 104 GLU A N 1
ATOM 816 C CA . GLU A 1 104 ? 18.834 2.817 -16.406 1.00 52.72 104 GLU A CA 1
ATOM 817 C C . GLU A 1 104 ? 17.364 3.075 -16.740 1.00 52.72 104 GLU A C 1
ATOM 819 O O . GLU A 1 104 ? 16.797 2.508 -17.679 1.00 52.72 104 GLU A O 1
ATOM 824 N N . ASP A 1 105 ? 16.751 3.947 -15.944 1.00 52.34 105 ASP A N 1
ATOM 825 C CA . ASP A 1 105 ? 15.396 4.417 -16.157 1.00 52.34 105 ASP A CA 1
ATOM 826 C C . ASP A 1 105 ? 15.310 5.083 -17.534 1.00 52.34 105 ASP A C 1
ATOM 828 O O . ASP A 1 105 ? 15.594 6.273 -17.679 1.00 52.34 105 ASP A O 1
ATOM 832 N N . SER A 1 106 ? 14.883 4.340 -18.563 1.00 41.78 106 SER A N 1
ATOM 833 C CA . SER A 1 106 ? 14.413 4.962 -19.794 1.00 41.78 106 SER A CA 1
ATOM 834 C C . SER A 1 106 ? 13.084 5.640 -19.467 1.00 41.78 106 SER A C 1
ATOM 836 O O . SER A 1 106 ? 11.988 5.130 -19.718 1.00 41.78 106 SER A O 1
ATOM 838 N N . CYS A 1 107 ? 13.185 6.823 -18.867 1.00 40.84 107 CYS A N 1
ATOM 839 C CA . CYS A 1 107 ? 12.289 7.903 -19.204 1.00 40.84 107 CYS A CA 1
ATOM 840 C C . CYS A 1 107 ? 12.276 7.938 -20.732 1.00 40.84 107 CYS A C 1
ATOM 842 O O . CYS A 1 107 ? 13.314 8.176 -21.350 1.00 40.84 107 CYS A O 1
ATOM 844 N N . GLY A 1 108 ? 11.146 7.575 -21.336 1.00 47.31 108 GLY A N 1
ATOM 845 C CA . GLY A 1 108 ? 10.950 7.787 -22.759 1.00 47.31 108 GLY A CA 1
ATOM 846 C C . GLY A 1 108 ? 11.176 9.269 -23.031 1.00 47.31 108 GLY A C 1
ATOM 847 O O . GLY A 1 108 ? 10.322 10.093 -22.712 1.00 47.31 108 GLY A O 1
ATOM 848 N N . ALA A 1 109 ? 12.354 9.597 -23.551 1.00 32.16 109 ALA A N 1
ATOM 849 C CA . ALA A 1 109 ? 12.560 10.809 -24.314 1.00 32.16 109 ALA A CA 1
ATOM 850 C C . ALA A 1 109 ? 11.789 10.647 -25.644 1.00 32.16 109 ALA A C 1
ATOM 852 O O . ALA A 1 109 ? 11.580 9.506 -26.067 1.00 32.16 109 ALA A O 1
ATOM 853 N N . PRO A 1 110 ? 11.294 11.754 -26.223 1.00 43.16 110 PRO A N 1
ATOM 854 C CA . PRO A 1 110 ? 10.233 11.766 -27.234 1.00 43.16 110 PRO A CA 1
ATOM 855 C C . PRO A 1 110 ? 10.516 10.935 -28.488 1.00 43.16 110 PRO A C 1
ATOM 857 O O . PRO A 1 110 ? 11.696 10.848 -28.896 1.00 43.16 110 PRO A O 1
#

Mean predicted aligned error: 11.63 Å

Sequence (110 aa):
MAPTTRSPRLSKFDPKRNIVPDPLDLRDRPYTPPVGRPPSPAMAQQITLPILDQERTNACTGFALASVVTFLLRRHRDPDSPPMSPFMLYSMARRYDEFPGASEDSCGAP

Foldseek 3Di:
DDDDDDDDDDPDDDDDPPDDDDDDDPPDDDDDDDPPDDDDPDDDDPDDDDDDDPDPDPLVVLSVVQRVVLVCCCVPPNVPDDGDDSVVSSVVCVQPVPDDGDDDPPPPDD

Solvent-accessible surface area (backbone atoms only — not comparable to full-atom values): 7820 Å² total; per-residue (Å²): 139,80,85,83,80,79,77,82,78,76,77,82,82,80,80,85,81,88,75,77,84,81,79,93,59,93,83,65,77,79,88,77,78,74,88,88,60,84,78,70,98,64,90,71,86,86,68,94,70,86,86,81,84,68,80,93,56,89,48,61,67,13,45,54,48,20,52,51,53,33,47,51,38,30,74,76,74,40,73,81,56,69,81,51,61,27,65,59,49,32,55,50,46,66,54,68,71,70,71,77,78,73,79,74,86,75,69,82,71,134

Radius of gyration: 20.49 Å; Cα contacts (8 Å, |Δi|>4): 46; chains: 1; bounding box: 66×44×43 Å